Protein AF-A0AA38UIZ3-F1 (afdb_monomer_lite)

Structure (mmCIF, N/CA/C/O backbone):
data_AF-A0AA38UIZ3-F1
#
_entry.id   AF-A0AA38UIZ3-F1
#
loop_
_atom_site.group_PDB
_atom_site.id
_atom_site.type_symbol
_atom_site.label_atom_id
_atom_site.label_alt_id
_atom_site.label_comp_id
_atom_site.label_asym_id
_atom_site.label_entity_id
_atom_site.label_seq_id
_atom_site.pdbx_PDB_ins_code
_atom_site.Cartn_x
_atom_site.Cartn_y
_atom_site.Cartn_z
_atom_site.occupancy
_atom_site.B_iso_or_equiv
_atom_site.auth_seq_id
_atom_site.auth_comp_id
_atom_site.auth_asym_id
_atom_site.auth_atom_id
_atom_site.pdbx_PDB_model_num
ATOM 1 N N . MET A 1 1 ? 10.078 14.768 -3.193 1.00 59.16 1 MET A N 1
ATOM 2 C CA . MET A 1 1 ? 10.877 13.536 -3.126 1.00 59.16 1 MET A CA 1
ATOM 3 C C . MET A 1 1 ? 12.258 13.935 -3.544 1.00 59.16 1 MET A C 1
ATOM 5 O O . MET A 1 1 ? 12.439 14.369 -4.681 1.00 59.16 1 MET A O 1
ATOM 9 N N . ASP A 1 2 ? 13.172 13.903 -2.592 1.00 71.75 2 ASP A N 1
ATOM 10 C CA . ASP A 1 2 ? 14.521 14.376 -2.836 1.00 71.75 2 ASP A CA 1
ATOM 11 C C . ASP A 1 2 ? 15.292 13.312 -3.616 1.00 71.75 2 ASP A C 1
ATOM 13 O O . ASP A 1 2 ? 15.039 12.110 -3.503 1.00 71.75 2 ASP A O 1
ATOM 17 N N . LYS A 1 3 ? 16.227 13.754 -4.460 1.00 76.25 3 LYS A N 1
ATOM 18 C CA . LYS A 1 3 ? 17.007 12.869 -5.340 1.00 76.25 3 LYS A CA 1
ATOM 19 C C . LYS A 1 3 ? 17.705 11.745 -4.560 1.00 76.25 3 LYS A C 1
ATOM 21 O O . LYS A 1 3 ? 17.863 10.645 -5.080 1.00 76.25 3 LYS A O 1
ATOM 26 N N . GLU A 1 4 ? 18.098 12.019 -3.320 1.00 85.12 4 GLU A N 1
ATOM 27 C CA . GLU A 1 4 ? 18.792 11.082 -2.435 1.00 85.12 4 GLU A CA 1
ATOM 28 C C . GLU A 1 4 ? 17.882 9.946 -1.946 1.00 85.12 4 GLU A C 1
ATOM 30 O O . GLU A 1 4 ? 18.265 8.779 -2.026 1.00 85.12 4 GLU A O 1
ATOM 35 N N . GLU A 1 5 ? 16.653 10.256 -1.518 1.00 80.62 5 GLU A N 1
ATOM 36 C CA . GLU A 1 5 ? 15.662 9.251 -1.094 1.00 80.62 5 GLU A CA 1
ATOM 37 C C . GLU A 1 5 ? 15.356 8.273 -2.229 1.00 80.62 5 GLU A C 1
ATOM 39 O O . GLU A 1 5 ? 15.235 7.061 -2.031 1.00 80.62 5 GLU A O 1
ATOM 44 N N . PHE A 1 6 ? 15.290 8.806 -3.446 1.00 80.31 6 PHE A N 1
ATOM 45 C CA . PHE A 1 6 ? 15.031 8.009 -4.626 1.00 80.31 6 PHE A CA 1
ATOM 46 C C . PHE A 1 6 ? 16.196 7.075 -4.980 1.00 80.31 6 PHE A C 1
ATOM 48 O O . PHE A 1 6 ? 15.983 5.893 -5.236 1.00 80.31 6 PHE A O 1
ATOM 55 N N . GLN A 1 7 ? 17.436 7.561 -4.914 1.00 84.88 7 GLN A N 1
ATOM 56 C CA . GLN A 1 7 ? 18.617 6.722 -5.142 1.00 84.88 7 GLN A CA 1
ATOM 57 C C . GLN A 1 7 ? 18.727 5.585 -4.122 1.00 84.88 7 GLN A C 1
ATOM 59 O O . GLN A 1 7 ? 19.151 4.477 -4.460 1.00 84.88 7 GLN A O 1
ATOM 64 N N . ILE A 1 8 ? 18.329 5.838 -2.871 1.00 87.38 8 ILE A N 1
ATOM 65 C CA . ILE A 1 8 ? 18.236 4.791 -1.850 1.00 87.38 8 ILE A CA 1
ATOM 66 C C . ILE A 1 8 ? 17.197 3.752 -2.271 1.00 87.38 8 ILE A C 1
ATOM 68 O O . ILE A 1 8 ? 17.496 2.558 -2.248 1.00 87.38 8 ILE A O 1
ATOM 72 N N . PHE A 1 9 ? 16.010 4.190 -2.691 1.00 87.19 9 PHE A N 1
ATOM 73 C CA . PHE A 1 9 ? 14.955 3.296 -3.163 1.00 87.19 9 PHE A CA 1
ATOM 74 C C . PHE A 1 9 ? 15.410 2.424 -4.345 1.00 87.19 9 PHE A C 1
ATOM 76 O O . PHE A 1 9 ? 15.277 1.201 -4.278 1.00 87.19 9 PHE A O 1
ATOM 83 N N . GLU A 1 10 ? 16.008 3.014 -5.384 1.00 87.38 10 GLU A N 1
ATOM 84 C CA . GLU A 1 10 ? 16.522 2.270 -6.544 1.00 87.38 10 GLU A CA 1
ATOM 85 C C . GLU A 1 10 ? 17.540 1.212 -6.126 1.00 87.38 10 GLU A C 1
ATOM 87 O O . GLU A 1 10 ? 17.458 0.056 -6.542 1.00 87.38 10 GLU A O 1
ATOM 92 N N . LYS A 1 11 ? 18.465 1.588 -5.240 1.00 87.75 11 LYS A N 1
ATOM 93 C CA . LYS A 1 11 ? 19.512 0.697 -4.743 1.00 87.75 11 LYS A CA 1
ATOM 94 C C . LYS A 1 11 ? 18.961 -0.440 -3.883 1.00 87.75 11 LYS A C 1
ATOM 96 O O . LYS A 1 11 ? 19.480 -1.553 -3.935 1.00 87.75 11 LYS A O 1
ATOM 101 N N . VAL A 1 12 ? 17.934 -0.174 -3.076 1.00 89.06 12 VAL A N 1
ATOM 102 C CA . VAL A 1 12 ? 17.281 -1.191 -2.236 1.00 89.06 12 VAL A CA 1
ATOM 103 C C . VAL A 1 12 ? 16.495 -2.179 -3.093 1.00 89.06 12 VAL A C 1
ATOM 105 O O . VAL A 1 12 ? 16.564 -3.384 -2.848 1.00 89.06 12 VAL A O 1
ATOM 108 N N . MET A 1 13 ? 15.779 -1.686 -4.103 1.00 86.44 13 MET A N 1
ATOM 109 C CA . MET A 1 13 ? 14.969 -2.514 -4.997 1.00 86.44 13 MET A CA 1
ATOM 110 C C . MET A 1 13 ? 15.781 -3.202 -6.101 1.00 86.44 13 MET A C 1
ATOM 112 O O . MET A 1 13 ? 15.277 -4.139 -6.717 1.00 86.44 13 MET A O 1
ATOM 116 N N . ASP A 1 14 ? 17.032 -2.781 -6.305 1.00 89.38 14 ASP A N 1
ATOM 117 C CA . ASP A 1 14 ? 17.902 -3.201 -7.409 1.00 89.38 14 ASP A CA 1
ATOM 118 C C . ASP A 1 14 ? 17.298 -2.873 -8.787 1.00 89.38 14 ASP A C 1
ATOM 120 O O . ASP A 1 14 ? 17.292 -3.680 -9.719 1.00 89.38 14 ASP A O 1
ATOM 124 N N . LEU A 1 15 ? 16.738 -1.663 -8.896 1.00 88.44 15 LEU A N 1
ATOM 125 C CA . LEU A 1 15 ? 16.173 -1.154 -10.140 1.00 88.44 15 LEU A CA 1
ATOM 126 C C . LEU A 1 15 ? 17.269 -0.540 -11.011 1.00 88.44 15 LEU A C 1
ATOM 128 O O . LEU A 1 15 ? 18.091 0.256 -10.565 1.00 88.44 15 LEU A O 1
ATOM 132 N N . GLN A 1 16 ? 17.262 -0.931 -12.279 1.00 86.38 16 GLN A N 1
ATOM 133 C CA . GLN A 1 16 ? 18.131 -0.425 -13.333 1.00 86.38 16 GLN A CA 1
ATOM 134 C C . GLN A 1 16 ? 17.336 0.476 -14.274 1.00 86.38 16 GLN A C 1
ATOM 136 O O . GLN A 1 16 ? 16.251 0.095 -14.725 1.00 86.38 16 GLN A O 1
ATOM 141 N N . TYR A 1 17 ? 17.908 1.638 -14.582 1.00 83.50 17 TYR A N 1
ATOM 142 C CA . TYR A 1 17 ? 17.349 2.609 -15.517 1.00 83.50 17 TYR A CA 1
ATOM 143 C C . 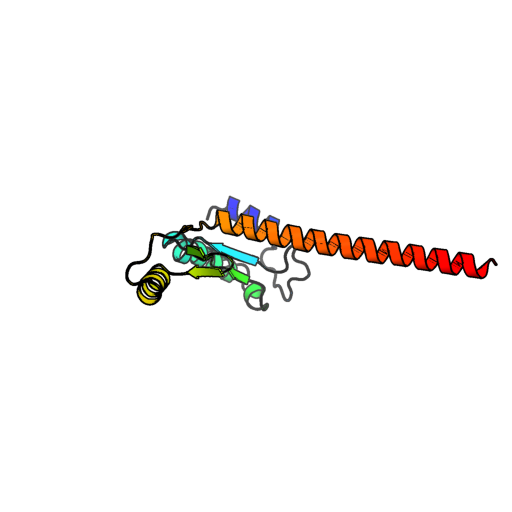TYR A 1 17 ? 17.244 2.028 -16.940 1.00 83.50 17 TYR A C 1
ATOM 145 O O . TYR A 1 17 ? 18.067 1.196 -17.326 1.00 83.50 17 TYR A O 1
ATOM 153 N N . ASP A 1 18 ? 16.223 2.446 -17.697 1.00 82.81 18 ASP A N 1
ATOM 154 C CA . ASP A 1 18 ? 15.913 2.000 -19.072 1.00 82.81 18 ASP A CA 1
ATOM 155 C C . ASP A 1 18 ? 15.758 0.479 -19.267 1.00 82.81 18 ASP A C 1
ATOM 157 O O . ASP A 1 18 ? 15.819 -0.040 -20.385 1.00 82.81 18 ASP A O 1
ATOM 161 N N . LYS A 1 19 ? 15.525 -0.267 -18.185 1.00 85.94 19 LYS A N 1
ATOM 162 C CA . LYS A 1 19 ? 15.294 -1.708 -18.250 1.00 85.94 19 LYS A CA 1
ATOM 163 C C . LYS A 1 19 ? 13.809 -2.031 -18.314 1.00 85.94 19 LYS A C 1
ATOM 165 O O . LYS A 1 19 ? 13.019 -1.601 -17.474 1.00 85.94 19 LYS A O 1
ATOM 170 N N . GLU A 1 20 ? 13.442 -2.884 -19.264 1.00 88.38 20 GLU A N 1
ATOM 171 C CA . GLU A 1 20 ? 12.122 -3.504 -19.282 1.00 88.38 20 GLU A CA 1
ATOM 172 C C . GLU A 1 20 ? 12.102 -4.773 -18.421 1.00 88.38 20 GLU A C 1
ATOM 174 O O . GLU A 1 20 ? 12.896 -5.696 -18.615 1.00 88.38 20 GLU A O 1
ATOM 179 N N . TYR A 1 21 ? 11.178 -4.821 -17.463 1.00 89.06 21 TYR A N 1
ATOM 180 C CA . TYR A 1 21 ? 10.949 -5.975 -16.602 1.00 89.06 21 TYR A CA 1
ATOM 181 C C . TYR A 1 21 ? 9.788 -6.804 -17.159 1.00 89.06 21 TYR A C 1
ATOM 183 O O . TYR A 1 21 ? 8.650 -6.341 -17.196 1.00 89.06 21 TYR A O 1
ATOM 191 N N . SER A 1 22 ? 10.067 -8.035 -17.590 1.00 89.19 22 SER A N 1
ATOM 192 C CA . SER A 1 22 ? 9.034 -9.031 -17.919 1.00 89.19 22 SER A CA 1
ATOM 193 C C . SER A 1 22 ? 8.572 -9.815 -16.691 1.00 89.19 22 SER A C 1
ATOM 195 O O . SER A 1 22 ? 7.449 -10.310 -16.653 1.00 89.19 22 SER A O 1
ATOM 197 N N . ASP A 1 23 ? 9.448 -9.938 -15.694 1.00 86.94 23 ASP A N 1
ATOM 198 C CA . ASP A 1 23 ? 9.197 -10.617 -14.432 1.00 86.94 23 ASP A CA 1
ATOM 199 C C . ASP A 1 23 ? 9.971 -9.944 -13.284 1.00 86.94 23 ASP A C 1
ATOM 201 O O . ASP A 1 23 ? 10.872 -9.129 -13.497 1.00 86.94 23 ASP A O 1
ATOM 205 N N . VAL A 1 24 ? 9.601 -10.299 -12.053 1.00 87.31 24 VAL A N 1
ATOM 206 C CA . VAL A 1 24 ? 10.204 -9.793 -10.808 1.00 87.31 24 VAL A CA 1
ATOM 207 C C . VAL A 1 24 ? 11.209 -10.773 -10.188 1.00 87.31 24 VAL A C 1
ATOM 209 O O . VAL A 1 24 ? 11.676 -10.550 -9.076 1.00 87.31 24 VAL A O 1
ATOM 212 N N . SER A 1 25 ? 11.557 -11.869 -10.875 1.00 86.00 25 SER A N 1
ATOM 213 C CA . SER A 1 25 ? 12.379 -12.955 -10.312 1.00 86.00 25 SER A CA 1
ATOM 214 C C . SER A 1 25 ? 13.821 -12.536 -10.019 1.00 86.00 25 SER A C 1
ATOM 216 O O . SER A 1 25 ? 14.466 -13.093 -9.133 1.00 86.00 25 SER A O 1
ATOM 218 N N . ARG A 1 26 ? 14.321 -11.546 -10.766 1.00 83.19 26 ARG A N 1
ATOM 219 C CA . ARG A 1 26 ? 15.682 -11.007 -10.636 1.00 83.19 26 ARG A CA 1
ATOM 220 C C . ARG A 1 26 ? 15.777 -9.824 -9.676 1.00 83.19 26 ARG A C 1
ATOM 222 O O . ARG A 1 26 ? 16.888 -9.415 -9.362 1.00 83.19 26 ARG A O 1
ATOM 229 N N . LEU A 1 27 ? 14.645 -9.263 -9.252 1.00 86.12 27 LEU A N 1
ATOM 230 C CA . LEU A 1 27 ? 14.623 -8.175 -8.281 1.00 86.12 27 LEU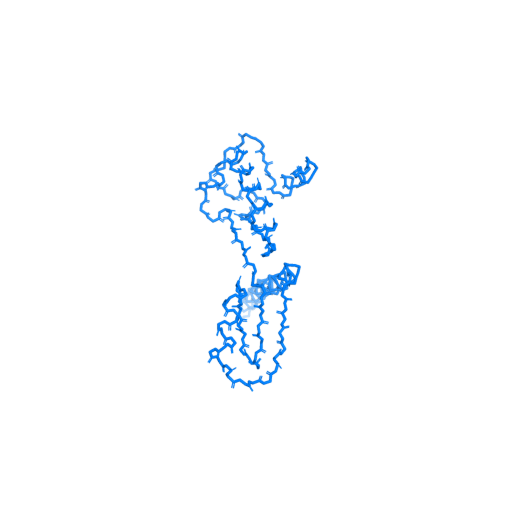 A CA 1
ATOM 231 C C . LEU A 1 27 ? 14.842 -8.732 -6.877 1.00 86.12 27 LEU A C 1
ATOM 233 O O . LEU A 1 27 ? 14.442 -9.853 -6.562 1.00 86.12 27 LEU A O 1
ATOM 237 N N . ARG A 1 28 ? 15.423 -7.913 -5.998 1.00 87.19 28 ARG A N 1
ATOM 238 C CA . ARG A 1 28 ? 15.603 -8.284 -4.587 1.00 87.19 28 ARG A CA 1
ATOM 239 C C . ARG A 1 28 ? 14.269 -8.562 -3.889 1.00 87.19 28 ARG A C 1
ATOM 241 O O . ARG A 1 28 ? 14.195 -9.422 -3.014 1.00 87.19 28 ARG A O 1
ATOM 248 N N . TYR A 1 29 ? 13.228 -7.834 -4.283 1.00 87.44 29 TYR A N 1
ATOM 249 C CA . TYR A 1 29 ? 11.873 -7.979 -3.773 1.00 87.44 29 TYR A CA 1
ATOM 250 C C . TYR A 1 29 ? 10.916 -8.220 -4.937 1.00 87.44 29 TYR A C 1
ATOM 252 O O . TYR A 1 29 ? 10.885 -7.449 -5.891 1.00 87.44 29 TYR A O 1
ATOM 260 N N . GLY A 1 30 ? 10.106 -9.277 -4.836 1.00 85.38 30 GLY A N 1
ATOM 261 C CA . GLY A 1 30 ? 9.129 -9.625 -5.871 1.00 85.38 30 GLY A CA 1
ATOM 262 C C . GLY A 1 30 ? 7.887 -8.729 -5.888 1.00 85.38 30 GLY A C 1
ATOM 263 O O . GLY A 1 30 ? 7.111 -8.772 -6.836 1.00 85.38 30 GLY A O 1
ATOM 264 N N . ARG A 1 31 ? 7.665 -7.947 -4.827 1.00 87.25 31 ARG A N 1
ATOM 265 C CA . ARG A 1 31 ? 6.523 -7.039 -4.691 1.00 87.25 31 ARG A CA 1
ATOM 266 C C . ARG A 1 31 ? 6.961 -5.771 -3.980 1.00 87.25 31 ARG A C 1
ATOM 268 O O . ARG A 1 31 ? 7.674 -5.842 -2.980 1.00 87.25 31 ARG A O 1
ATOM 275 N N . LEU A 1 32 ? 6.487 -4.635 -4.467 1.00 87.69 32 LEU A N 1
ATOM 276 C CA . LEU A 1 32 ? 6.636 -3.337 -3.834 1.00 87.69 32 LEU A CA 1
ATOM 277 C C . LEU A 1 32 ? 5.320 -2.976 -3.146 1.00 87.69 32 LEU A C 1
ATOM 279 O O . LEU A 1 32 ? 4.317 -2.702 -3.804 1.00 87.69 32 LEU A O 1
ATOM 283 N N . MET A 1 33 ? 5.325 -3.007 -1.814 1.00 87.75 33 MET A N 1
ATOM 284 C CA . MET A 1 33 ? 4.169 -2.625 -1.013 1.00 87.75 33 MET A CA 1
ATOM 285 C C . MET A 1 33 ? 4.274 -1.154 -0.613 1.00 87.75 33 MET A C 1
ATOM 287 O O . MET A 1 33 ? 5.212 -0.765 0.078 1.00 87.75 33 MET A O 1
ATOM 291 N N . ILE A 1 34 ? 3.302 -0.348 -1.034 1.00 85.62 34 ILE A N 1
ATOM 292 C CA . ILE A 1 34 ? 3.172 1.051 -0.634 1.00 85.62 34 ILE A CA 1
ATOM 293 C C . ILE A 1 34 ? 2.198 1.109 0.540 1.00 85.62 34 ILE A C 1
ATOM 295 O O . ILE A 1 34 ? 1.006 0.845 0.368 1.00 85.62 34 ILE A O 1
ATOM 299 N N . ILE A 1 35 ? 2.716 1.460 1.715 1.00 82.69 35 ILE A N 1
ATOM 300 C CA . ILE A 1 35 ? 1.943 1.700 2.935 1.00 82.69 35 ILE A CA 1
ATOM 301 C C . ILE A 1 35 ? 2.015 3.195 3.224 1.00 82.69 35 ILE A C 1
ATOM 303 O O . ILE A 1 35 ? 3.110 3.742 3.332 1.00 82.69 35 ILE A O 1
ATOM 307 N N . THR A 1 36 ? 0.867 3.852 3.336 1.00 79.25 36 THR A N 1
ATOM 308 C CA . THR A 1 36 ? 0.787 5.281 3.668 1.00 79.25 36 THR A CA 1
ATOM 309 C C . THR A 1 36 ? -0.205 5.513 4.792 1.00 79.25 36 THR A C 1
ATOM 311 O O . THR A 1 36 ? -1.158 4.741 4.944 1.00 79.25 36 THR A O 1
ATOM 314 N N . ASP A 1 37 ? 0.011 6.583 5.559 1.00 73.75 37 ASP A N 1
ATOM 315 C CA . ASP A 1 37 ? -0.942 7.005 6.583 1.00 73.75 37 ASP A CA 1
ATOM 316 C C . ASP A 1 37 ? -2.260 7.393 5.917 1.00 73.75 37 ASP A C 1
ATOM 318 O O . ASP A 1 37 ? -2.298 7.765 4.739 1.00 73.75 37 ASP A O 1
ATOM 322 N N . GLN A 1 38 ? -3.343 7.237 6.674 1.00 64.88 38 GLN A N 1
ATOM 323 C CA . GLN A 1 38 ? -4.697 7.585 6.243 1.00 64.88 38 GLN A CA 1
ATOM 324 C C . GLN A 1 38 ? -4.979 9.089 6.314 1.00 64.88 38 GLN A C 1
ATOM 326 O O . GLN A 1 38 ? -6.088 9.513 6.010 1.00 64.88 38 GLN A O 1
ATOM 331 N N . ASP A 1 39 ? -3.987 9.891 6.695 1.00 66.94 39 ASP A N 1
ATOM 332 C CA . ASP A 1 39 ? -4.094 11.342 6.684 1.00 66.94 39 ASP A CA 1
ATOM 333 C C . ASP A 1 39 ? -4.254 11.856 5.243 1.00 66.94 39 ASP A C 1
ATOM 335 O O . ASP A 1 39 ? -3.720 11.272 4.289 1.00 66.94 39 ASP A O 1
ATOM 339 N N . ASP A 1 40 ? -4.947 12.988 5.090 1.00 60.94 40 ASP A N 1
ATOM 340 C CA . ASP A 1 40 ? -5.236 13.616 3.791 1.00 60.94 40 ASP A CA 1
ATOM 341 C C . ASP A 1 40 ? -3.961 13.838 2.946 1.00 60.94 40 ASP A C 1
ATOM 343 O O . ASP A 1 40 ? -3.967 13.691 1.719 1.00 60.94 40 ASP A O 1
ATOM 347 N N . ASP A 1 41 ? -2.830 14.110 3.604 1.00 60.72 41 ASP A N 1
ATOM 348 C CA . ASP A 1 41 ? -1.519 14.282 2.971 1.00 60.72 41 ASP A CA 1
ATOM 349 C C . ASP A 1 41 ? -0.879 12.955 2.510 1.00 60.72 41 ASP A C 1
ATOM 351 O O . ASP A 1 41 ? -0.209 12.904 1.470 1.00 60.72 41 ASP A O 1
ATOM 355 N N . GLY A 1 42 ? -1.082 11.866 3.257 1.00 59.03 42 GLY A N 1
ATOM 356 C CA . GLY A 1 42 ? -0.479 10.556 2.993 1.00 59.03 42 GLY A CA 1
ATOM 357 C C . GLY A 1 42 ? -1.151 9.819 1.835 1.00 59.03 42 GLY A C 1
ATOM 358 O O . GLY A 1 42 ? -0.467 9.292 0.948 1.00 59.03 42 GLY A O 1
ATOM 359 N N . LEU A 1 43 ? -2.488 9.834 1.808 1.00 65.25 43 LEU A N 1
ATOM 360 C CA . LEU A 1 43 ? -3.294 9.144 0.798 1.00 65.25 43 LEU A CA 1
ATOM 361 C C . LEU A 1 43 ? -3.224 9.799 -0.586 1.00 65.25 43 LEU A C 1
ATOM 363 O O . LEU A 1 43 ? -3.141 9.085 -1.590 1.00 65.25 43 LEU A O 1
ATOM 367 N N . ALA A 1 44 ? -3.247 11.134 -0.658 1.00 61.88 44 ALA A N 1
ATOM 368 C CA . ALA A 1 44 ? -3.347 11.849 -1.931 1.00 61.88 44 ALA A CA 1
ATOM 369 C C . ALA A 1 44 ? -1.991 12.326 -2.470 1.00 61.88 44 ALA A C 1
ATOM 371 O O . ALA A 1 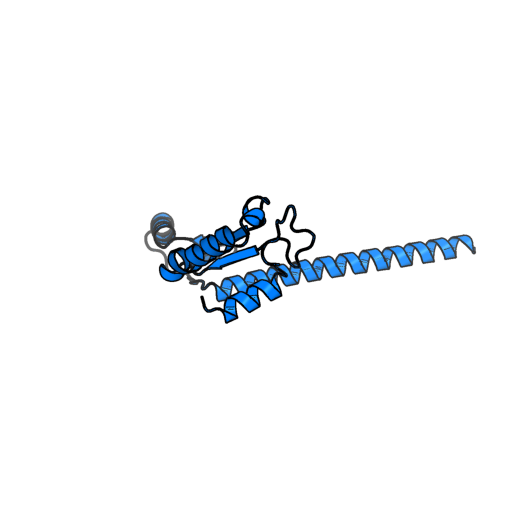44 ? -1.712 12.189 -3.665 1.00 61.88 44 ALA A O 1
ATOM 372 N N . ARG A 1 45 ? -1.127 12.885 -1.616 1.00 67.94 45 ARG A N 1
ATOM 373 C CA . ARG A 1 45 ? 0.037 13.646 -2.088 1.00 67.94 45 ARG A CA 1
ATOM 374 C C . ARG A 1 45 ? 1.249 12.759 -2.339 1.00 67.94 45 ARG A C 1
ATOM 376 O O . ARG A 1 45 ? 1.780 12.751 -3.448 1.00 67.94 45 ARG A O 1
ATOM 383 N N . LEU A 1 46 ? 1.686 11.992 -1.343 1.00 76.12 46 LEU A N 1
ATOM 384 C CA . LEU A 1 46 ? 2.918 11.210 -1.475 1.00 76.12 46 LEU A CA 1
ATOM 385 C C . LEU A 1 46 ? 2.713 9.960 -2.338 1.00 76.12 46 LEU A C 1
ATOM 387 O O . LEU A 1 46 ? 3.500 9.698 -3.249 1.00 76.12 46 LEU A O 1
ATOM 391 N N . LYS A 1 47 ? 1.616 9.230 -2.103 1.00 80.19 47 LYS A N 1
ATOM 392 C CA . LYS A 1 47 ? 1.275 8.017 -2.855 1.00 80.19 47 LYS A CA 1
ATOM 393 C C . LYS A 1 47 ? 1.111 8.295 -4.349 1.00 80.19 47 LYS A C 1
ATOM 395 O O . LYS A 1 47 ? 1.678 7.577 -5.168 1.00 80.19 47 LYS A O 1
ATOM 400 N N . GLY A 1 48 ? 0.375 9.350 -4.702 1.00 82.06 48 GLY A N 1
ATOM 401 C CA . GLY A 1 48 ? 0.145 9.735 -6.095 1.00 82.06 48 GLY A CA 1
ATOM 402 C C . GLY A 1 48 ? 1.438 10.111 -6.818 1.00 82.06 48 GLY A C 1
ATOM 403 O O . GLY A 1 48 ? 1.705 9.601 -7.905 1.00 82.06 48 GLY A O 1
ATOM 404 N N . VAL A 1 49 ? 2.280 10.940 -6.188 1.00 84.06 49 VAL A N 1
ATOM 405 C CA . VAL A 1 49 ? 3.583 11.336 -6.749 1.00 84.06 49 VAL A CA 1
ATOM 406 C C . VAL A 1 49 ? 4.485 10.122 -6.959 1.00 84.06 49 VAL A C 1
ATOM 408 O O . VAL A 1 49 ? 5.090 9.991 -8.022 1.00 84.06 49 VAL A O 1
ATOM 411 N N . PHE A 1 50 ? 4.543 9.212 -5.987 1.00 85.69 50 PHE A N 1
ATOM 412 C CA . PHE A 1 50 ? 5.372 8.014 -6.077 1.00 85.69 50 PHE A CA 1
ATOM 413 C C . PHE A 1 50 ? 4.890 7.052 -7.173 1.00 85.69 50 PHE A C 1
ATOM 415 O O . PHE A 1 50 ? 5.685 6.607 -7.996 1.00 85.69 50 PHE A O 1
ATOM 422 N N . ILE A 1 51 ? 3.583 6.781 -7.249 1.00 87.44 51 ILE A N 1
ATOM 423 C CA . ILE A 1 51 ? 3.006 5.920 -8.295 1.00 87.44 51 ILE A CA 1
ATOM 424 C C . ILE A 1 51 ? 3.241 6.519 -9.683 1.00 87.44 51 ILE A C 1
ATOM 426 O O . ILE A 1 51 ? 3.675 5.805 -10.585 1.00 87.44 51 ILE A O 1
ATOM 430 N N . ASN A 1 52 ? 2.999 7.822 -9.852 1.00 87.94 52 ASN A N 1
ATOM 431 C CA . ASN A 1 52 ? 3.240 8.514 -11.117 1.00 87.94 52 ASN A CA 1
ATOM 432 C C . ASN A 1 52 ? 4.707 8.401 -11.545 1.00 87.94 52 ASN A C 1
ATOM 434 O O . ASN A 1 52 ? 5.017 8.157 -12.708 1.00 87.94 52 ASN A O 1
ATOM 438 N N . PHE A 1 53 ? 5.614 8.534 -10.585 1.00 87.00 53 PHE A N 1
ATOM 439 C CA . PHE A 1 53 ? 7.039 8.430 -10.824 1.00 87.00 53 PHE A CA 1
ATOM 440 C C . PHE A 1 53 ? 7.461 7.015 -11.261 1.00 87.00 53 PHE A C 1
ATOM 442 O O . PHE A 1 53 ? 8.136 6.870 -12.281 1.00 87.00 53 PHE A O 1
ATOM 449 N N . ILE A 1 54 ? 7.027 5.964 -10.548 1.00 88.69 54 ILE A N 1
ATOM 450 C CA . ILE A 1 54 ? 7.292 4.573 -10.960 1.00 88.69 54 ILE A CA 1
ATOM 451 C C . ILE A 1 54 ? 6.661 4.308 -12.331 1.00 88.69 54 ILE A C 1
ATOM 453 O O . ILE A 1 54 ? 7.250 3.608 -13.146 1.00 88.69 54 ILE A O 1
ATOM 457 N N . GLY A 1 55 ? 5.494 4.894 -12.616 1.00 88.75 55 GLY A N 1
ATOM 458 C CA . GLY A 1 55 ? 4.825 4.757 -13.911 1.00 88.75 55 GLY A CA 1
ATOM 459 C C . GLY A 1 55 ? 5.619 5.383 -15.052 1.00 88.75 55 GLY A C 1
ATOM 460 O O . GLY A 1 55 ? 5.612 4.856 -16.161 1.00 88.75 55 GLY A O 1
ATOM 461 N N . HIS A 1 56 ? 6.335 6.472 -14.774 1.00 89.00 56 HIS A N 1
ATOM 462 C CA . HIS A 1 56 ? 7.169 7.148 -15.757 1.00 89.00 56 HIS A CA 1
ATOM 463 C C . HIS A 1 56 ? 8.500 6.426 -15.999 1.00 89.00 56 HIS A C 1
ATOM 465 O O . HIS A 1 56 ? 8.860 6.196 -17.149 1.00 89.00 56 HIS A O 1
ATOM 471 N N . LEU A 1 57 ? 9.222 6.054 -14.936 1.00 88.12 57 LEU A N 1
ATOM 472 C CA . LEU A 1 57 ? 10.553 5.448 -15.070 1.00 88.12 57 LEU A CA 1
ATOM 473 C C . LEU A 1 57 ? 10.529 3.937 -15.301 1.00 88.12 57 LEU A C 1
ATOM 475 O O . LEU A 1 57 ? 11.393 3.399 -15.987 1.00 88.12 57 LEU A O 1
ATOM 479 N N . TYR A 1 58 ? 9.546 3.244 -14.731 1.00 90.06 58 TYR A N 1
ATOM 480 C CA . TYR A 1 58 ? 9.469 1.786 -14.727 1.00 90.06 58 TYR A CA 1
ATOM 481 C C . TYR A 1 58 ? 8.075 1.283 -15.152 1.00 90.06 58 TYR A C 1
ATOM 483 O O . TYR A 1 58 ? 7.463 0.474 -14.447 1.00 90.06 58 TYR A O 1
ATOM 491 N N . PRO A 1 59 ? 7.552 1.700 -16.325 1.00 90.69 59 PRO A N 1
ATOM 492 C CA . PRO A 1 59 ? 6.199 1.350 -16.771 1.00 90.69 59 PRO A CA 1
ATOM 493 C C . PRO A 1 59 ? 5.984 -0.162 -16.933 1.00 90.69 59 PRO A C 1
ATOM 495 O O . PRO A 1 59 ? 4.863 -0.655 -16.820 1.00 90.69 59 PRO A O 1
ATOM 498 N N . SER A 1 60 ? 7.055 -0.916 -17.195 1.00 91.56 60 SER A N 1
ATOM 499 C CA . SER A 1 60 ? 7.013 -2.375 -17.330 1.00 91.56 60 SER A CA 1
ATOM 500 C C . SER A 1 60 ? 6.627 -3.082 -16.026 1.00 91.56 60 SER A C 1
ATOM 502 O O . SER A 1 60 ? 5.934 -4.095 -16.084 1.00 91.56 60 SER A O 1
ATOM 504 N N . LEU A 1 61 ? 6.944 -2.511 -14.855 1.00 89.25 61 LEU A N 1
ATOM 505 C CA . LEU A 1 61 ? 6.553 -3.087 -13.565 1.00 89.25 61 LEU A CA 1
ATOM 506 C C . LEU A 1 61 ? 5.031 -3.136 -13.398 1.00 89.25 61 LEU A C 1
ATOM 508 O O . LEU A 1 61 ? 4.519 -4.144 -12.924 1.00 89.25 61 LEU A O 1
ATOM 512 N N . PHE A 1 62 ? 4.292 -2.122 -13.859 1.00 88.38 62 PHE A N 1
ATOM 513 C CA . PHE A 1 62 ? 2.822 -2.103 -13.784 1.00 88.38 62 PHE A CA 1
ATOM 514 C C . PHE A 1 62 ? 2.146 -3.174 -14.643 1.00 88.38 62 PHE A C 1
ATOM 516 O O . PHE A 1 62 ? 0.994 -3.521 -14.395 1.00 88.38 62 PHE A O 1
ATOM 523 N N . LYS A 1 63 ? 2.842 -3.695 -15.661 1.00 89.50 63 LYS A N 1
ATOM 524 C CA . LYS A 1 63 ? 2.327 -4.782 -16.504 1.00 89.50 63 LYS A CA 1
ATOM 525 C C . LYS A 1 63 ? 2.418 -6.137 -15.803 1.00 89.50 63 LYS A C 1
ATOM 527 O O . LYS A 1 63 ? 1.718 -7.068 -16.193 1.00 89.50 63 LYS A O 1
ATOM 532 N N . ILE A 1 64 ? 3.283 -6.254 -14.795 1.00 90.31 64 ILE A N 1
ATOM 533 C CA . ILE A 1 64 ? 3.442 -7.476 -14.017 1.00 90.31 64 ILE A CA 1
ATOM 534 C C . ILE A 1 64 ? 2.348 -7.500 -12.939 1.00 90.31 64 ILE A C 1
ATOM 536 O O . ILE A 1 64 ? 2.273 -6.570 -12.133 1.00 90.31 64 ILE A O 1
ATOM 540 N N . PRO A 1 65 ? 1.503 -8.543 -12.888 1.00 86.88 65 PRO A N 1
ATOM 541 C CA . PRO A 1 65 ? 0.458 -8.643 -11.877 1.00 86.88 65 PRO A CA 1
ATOM 542 C C . PRO A 1 65 ? 1.064 -8.722 -10.471 1.00 86.88 65 PRO A C 1
ATOM 544 O O . PRO A 1 65 ? 2.096 -9.358 -10.260 1.00 86.88 65 PRO A O 1
ATOM 547 N N . ASP A 1 66 ? 0.410 -8.073 -9.509 1.00 85.44 66 ASP A N 1
ATOM 548 C CA . ASP A 1 66 ? 0.795 -8.021 -8.091 1.00 85.44 66 ASP A CA 1
ATOM 549 C C . ASP A 1 66 ? 2.196 -7.454 -7.791 1.00 85.44 66 ASP A C 1
ATOM 551 O O . ASP A 1 66 ? 2.680 -7.572 -6.661 1.00 85.44 66 ASP A O 1
ATOM 555 N N . SER A 1 67 ? 2.862 -6.831 -8.768 1.00 86.69 67 SER A N 1
ATOM 556 C CA . SER A 1 67 ? 4.193 -6.240 -8.581 1.00 86.69 67 SER A CA 1
ATOM 557 C C . SER A 1 67 ? 4.156 -5.008 -7.674 1.00 86.69 67 SER A C 1
ATOM 559 O O . SER A 1 67 ? 5.075 -4.800 -6.882 1.00 86.69 67 SER A O 1
ATOM 561 N N . LEU A 1 68 ? 3.081 -4.220 -7.758 1.00 87.69 68 LEU A N 1
ATOM 562 C CA . LEU A 1 68 ? 2.832 -3.034 -6.953 1.00 87.69 68 LEU A CA 1
ATOM 563 C C . LEU A 1 68 ? 1.551 -3.235 -6.149 1.00 87.69 68 LEU A C 1
ATOM 565 O O . LEU A 1 68 ? 0.468 -3.389 -6.710 1.00 87.69 68 LEU A O 1
ATOM 569 N N . VAL A 1 69 ? 1.672 -3.222 -4.825 1.00 86.38 69 VAL A N 1
ATOM 570 C CA . VAL A 1 69 ? 0.553 -3.458 -3.911 1.00 86.38 69 VAL A CA 1
ATOM 571 C C . VAL A 1 69 ? 0.376 -2.235 -3.027 1.00 86.38 69 VAL A C 1
ATOM 573 O O . VAL A 1 69 ? 1.293 -1.830 -2.321 1.00 86.38 69 VAL A O 1
ATOM 576 N N . GLY A 1 70 ? -0.810 -1.638 -3.048 1.00 83.75 70 GLY A N 1
ATOM 577 C CA . GLY A 1 70 ? -1.181 -0.614 -2.078 1.00 83.75 70 GLY A CA 1
ATOM 578 C C . GLY A 1 70 ? -1.775 -1.268 -0.840 1.00 83.75 70 GLY A C 1
ATOM 579 O O . GLY A 1 70 ? -2.714 -2.050 -0.962 1.00 83.75 70 GLY A O 1
ATOM 580 N N . PHE A 1 71 ? -1.264 -0.930 0.337 1.00 82.94 71 PHE A N 1
ATOM 581 C CA . PHE A 1 71 ? -1.878 -1.317 1.598 1.00 82.94 71 PHE A CA 1
ATOM 582 C C . PHE A 1 71 ? -2.262 -0.068 2.385 1.00 82.94 71 PHE A C 1
ATOM 584 O O . PHE A 1 71 ? -1.499 0.890 2.499 1.00 82.94 71 PHE A O 1
ATOM 591 N N . MET A 1 72 ? -3.484 -0.089 2.894 1.00 81.44 72 MET A N 1
ATOM 592 C CA . MET A 1 72 ? -4.109 1.011 3.602 1.00 81.44 72 MET A CA 1
ATOM 593 C C . MET A 1 72 ? -4.470 0.495 4.996 1.00 81.44 72 MET A C 1
ATOM 595 O O . MET A 1 72 ? -5.285 -0.425 5.096 1.00 81.44 72 MET A O 1
ATOM 599 N N . PRO A 1 73 ? -3.811 0.993 6.056 1.00 82.12 73 PRO A N 1
ATOM 600 C CA . PRO A 1 73 ? -4.089 0.545 7.411 1.00 82.12 73 PRO A CA 1
ATOM 601 C C . PRO A 1 73 ? -5.466 1.031 7.884 1.00 82.12 73 PRO A C 1
ATOM 603 O O . PRO A 1 73 ? -5.940 2.066 7.410 1.00 82.12 73 PRO A O 1
ATOM 606 N N . PRO A 1 74 ? -6.099 0.328 8.838 1.00 82.81 74 PRO A N 1
ATOM 607 C CA . PRO A 1 74 ? -7.269 0.864 9.521 1.00 82.81 74 PRO A CA 1
ATOM 608 C C . PRO A 1 74 ? -6.881 2.091 10.356 1.00 82.81 74 PRO A C 1
ATOM 610 O O . PRO A 1 74 ? -5.798 2.131 10.938 1.00 82.81 74 PRO A O 1
ATOM 613 N N . ILE A 1 75 ? -7.778 3.074 10.431 1.00 82.88 75 ILE A N 1
ATOM 614 C CA . ILE A 1 75 ? -7.609 4.301 11.228 1.00 82.88 75 ILE A CA 1
ATOM 615 C C . ILE A 1 75 ? -7.879 4.002 12.703 1.00 82.88 75 ILE A C 1
ATOM 617 O O . ILE A 1 75 ? -7.158 4.440 13.601 1.00 82.88 75 ILE A O 1
ATOM 621 N N . ILE A 1 76 ? -8.938 3.235 12.954 1.00 84.50 76 ILE A N 1
ATOM 622 C CA . ILE A 1 76 ? -9.403 2.892 14.293 1.00 84.50 76 ILE A CA 1
ATOM 623 C C . ILE A 1 76 ? -9.558 1.384 14.348 1.00 84.50 76 ILE A C 1
ATOM 625 O O . ILE A 1 76 ? -10.116 0.778 13.435 1.00 84.50 76 ILE A O 1
ATOM 629 N N . ARG A 1 77 ? -9.104 0.774 15.440 1.00 84.69 77 ARG A N 1
ATOM 630 C CA . ARG A 1 77 ? -9.463 -0.606 15.748 1.00 84.69 77 ARG A CA 1
ATOM 631 C C . ARG A 1 77 ? -9.988 -0.706 17.168 1.00 84.69 77 ARG A C 1
ATOM 633 O O . ARG A 1 77 ? -9.335 -0.299 18.130 1.00 84.69 77 ARG A O 1
ATOM 640 N N . VAL A 1 78 ? -11.180 -1.273 17.283 1.00 83.25 78 VAL A N 1
ATOM 641 C CA . VAL A 1 78 ? -11.871 -1.502 18.550 1.00 83.25 78 VAL A CA 1
ATOM 642 C C . VAL A 1 78 ? -11.754 -2.977 18.887 1.00 83.25 78 VAL A C 1
ATOM 644 O O . VAL A 1 78 ? -12.127 -3.838 18.093 1.00 83.25 78 VAL A O 1
ATOM 647 N N . THR A 1 79 ? -11.242 -3.281 20.078 1.00 79.19 79 THR A N 1
ATOM 648 C CA . THR A 1 79 ? -11.160 -4.660 20.573 1.00 79.19 79 THR A CA 1
ATOM 649 C C . THR A 1 79 ? -12.163 -4.837 21.703 1.00 79.19 79 THR A C 1
ATOM 651 O O . THR A 1 79 ? -12.149 -4.091 22.676 1.00 79.19 79 THR A O 1
ATOM 654 N N . THR A 1 80 ? -13.073 -5.798 21.567 1.00 75.81 80 THR A N 1
ATOM 655 C CA . THR A 1 80 ? -14.086 -6.130 22.576 1.00 75.81 80 THR A CA 1
ATOM 656 C C . THR A 1 80 ? -13.968 -7.610 22.919 1.00 75.81 80 THR A C 1
ATOM 658 O O . THR A 1 80 ? -14.442 -8.468 22.177 1.00 75.81 80 THR A O 1
ATOM 661 N N . GLY A 1 81 ? -13.314 -7.916 24.043 1.00 77.00 81 GLY A N 1
ATOM 662 C CA . GLY A 1 81 ? -12.984 -9.297 24.401 1.00 77.00 81 GLY A CA 1
ATOM 663 C C . GLY A 1 81 ? -12.083 -9.934 23.339 1.00 77.00 81 GLY A C 1
ATOM 664 O O . GLY A 1 81 ? -10.990 -9.437 23.085 1.00 77.00 81 GLY A O 1
ATOM 665 N N . GLU A 1 82 ? -12.559 -11.005 22.704 1.00 75.81 82 GLU A N 1
ATOM 666 C CA . GLU A 1 82 ? -11.855 -11.704 21.615 1.00 75.81 82 GLU A CA 1
ATOM 667 C C . GLU A 1 82 ? -12.138 -11.117 20.222 1.00 75.81 82 GLU A C 1
ATOM 669 O O . GLU A 1 82 ? -11.481 -11.483 19.248 1.00 75.81 82 GLU A O 1
ATOM 674 N N . GLN A 1 83 ? -13.112 -10.210 20.101 1.00 77.69 83 GLN A N 1
ATOM 675 C CA . GLN A 1 83 ? -13.499 -9.632 18.817 1.00 77.69 83 GLN A CA 1
ATOM 676 C C . GLN A 1 83 ? -12.710 -8.359 18.529 1.00 77.69 83 GLN A C 1
ATOM 678 O O . GLN A 1 83 ? -12.534 -7.503 19.397 1.00 77.69 83 GLN A O 1
ATOM 683 N N . CYS A 1 84 ? -12.261 -8.223 17.286 1.00 81.81 84 CYS A N 1
ATOM 684 C CA . CYS A 1 84 ? -11.503 -7.080 16.804 1.00 81.81 84 CYS A CA 1
ATOM 685 C C . CYS A 1 84 ? -12.204 -6.509 15.569 1.00 81.81 84 CYS A C 1
ATOM 687 O O . CYS A 1 84 ? -12.466 -7.248 14.619 1.00 81.81 84 CYS A O 1
ATOM 689 N N . HIS A 1 85 ? -12.531 -5.218 15.601 1.00 84.38 85 HIS A N 1
ATOM 690 C CA . HIS A 1 85 ? -13.187 -4.511 14.506 1.00 84.38 85 HIS A CA 1
ATOM 691 C C . HIS A 1 85 ? -12.295 -3.384 14.006 1.00 84.38 85 HIS A C 1
ATOM 693 O O . HIS A 1 85 ? -11.886 -2.527 14.790 1.00 84.38 85 HIS A O 1
ATOM 699 N N . ASP A 1 86 ? -12.036 -3.399 12.703 1.00 86.81 86 ASP A N 1
ATOM 700 C CA . ASP A 1 86 ? -11.197 -2.435 12.002 1.00 86.81 86 ASP A CA 1
ATOM 701 C C . ASP A 1 86 ? -12.071 -1.454 11.233 1.00 86.81 86 ASP A C 1
ATOM 703 O O . ASP A 1 86 ? -12.966 -1.867 10.497 1.00 86.81 86 ASP A O 1
ATOM 707 N N . PHE A 1 87 ? -11.778 -0.167 11.376 1.00 86.69 87 PHE A N 1
ATOM 708 C CA . PHE A 1 87 ? -12.475 0.914 10.693 1.00 86.69 87 PHE A CA 1
ATOM 709 C C . PHE A 1 87 ? -11.484 1.691 9.839 1.00 86.69 87 PHE A C 1
ATOM 711 O O . PHE A 1 87 ? -10.440 2.142 10.324 1.00 86.69 87 PHE A O 1
ATOM 718 N N . PHE A 1 88 ? -11.820 1.857 8.564 1.00 85.19 88 PHE A N 1
ATOM 719 C CA . PHE A 1 88 ? -10.980 2.549 7.587 1.00 85.19 88 PHE A CA 1
ATOM 720 C C . PHE A 1 88 ? -11.433 3.991 7.372 1.00 85.19 88 PHE A C 1
ATOM 722 O O . PHE A 1 88 ? -10.701 4.781 6.788 1.00 85.19 88 PHE A O 1
ATOM 729 N N . THR A 1 89 ? -12.614 4.352 7.877 1.00 84.44 89 THR A N 1
ATOM 730 C CA . THR A 1 89 ? -13.097 5.732 7.916 1.00 84.44 89 THR A CA 1
ATOM 731 C C . THR A 1 89 ? -13.711 6.062 9.275 1.00 84.44 89 THR A C 1
ATOM 733 O O . THR A 1 89 ? -14.244 5.195 9.971 1.00 84.44 89 THR A O 1
ATOM 736 N N . ILE A 1 90 ? -13.680 7.345 9.644 1.00 84.31 90 ILE A N 1
ATOM 737 C CA . ILE A 1 90 ? -14.352 7.839 10.858 1.00 84.31 90 ILE A CA 1
ATOM 738 C C . ILE A 1 90 ? -15.866 7.604 10.758 1.00 84.31 90 ILE A C 1
ATOM 740 O O . ILE A 1 90 ? -16.505 7.232 11.737 1.00 84.31 90 ILE A O 1
ATOM 744 N N . PHE A 1 91 ? -16.437 7.747 9.561 1.00 86.19 91 PHE A N 1
ATOM 745 C CA . PHE A 1 91 ? -17.865 7.550 9.329 1.00 86.19 91 PHE A CA 1
ATOM 746 C C . PHE A 1 91 ? -18.327 6.115 9.621 1.00 86.19 91 PHE A C 1
ATOM 748 O O . PHE A 1 91 ? -19.339 5.931 10.297 1.00 86.19 91 PHE A O 1
ATOM 755 N N . GLU A 1 92 ? -17.574 5.107 9.165 1.00 87.06 92 GLU A N 1
ATOM 756 C CA . GLU A 1 92 ? -17.841 3.696 9.482 1.00 87.06 92 GLU A CA 1
ATOM 757 C C . GLU A 1 92 ? -17.818 3.449 10.993 1.00 87.06 92 GLU A C 1
ATOM 759 O O . GLU A 1 92 ? -18.705 2.786 11.531 1.00 87.06 92 GLU A O 1
ATOM 764 N N . TYR A 1 93 ? -16.830 4.022 11.687 1.00 86.31 93 TYR A N 1
ATOM 765 C CA . TYR A 1 93 ? -16.718 3.921 13.139 1.00 86.31 93 TYR A CA 1
ATOM 766 C C . TYR A 1 93 ? -17.913 4.564 13.857 1.00 86.31 93 TYR A C 1
ATOM 768 O O . TYR A 1 93 ? -18.494 3.972 14.771 1.00 86.31 93 TYR A O 1
ATOM 776 N N . GLU A 1 94 ? -18.327 5.758 13.436 1.00 85.00 94 GLU A N 1
ATOM 777 C CA . GLU A 1 94 ? -19.475 6.444 14.024 1.00 85.00 94 GLU A CA 1
ATOM 778 C C . GLU A 1 94 ? -20.796 5.711 13.772 1.00 85.00 94 GLU A C 1
ATOM 780 O O . GLU A 1 94 ? -21.629 5.623 14.675 1.00 85.00 94 GLU A O 1
ATOM 785 N N . GLN A 1 95 ? -21.008 5.188 12.558 1.00 87.62 95 GLN A N 1
ATOM 786 C CA . GLN A 1 95 ? -22.180 4.367 12.242 1.00 87.62 95 GLN A CA 1
ATOM 787 C C . GLN A 1 95 ? -22.224 3.126 13.125 1.00 87.62 95 GLN A C 1
ATOM 789 O O . GLN A 1 95 ? -23.222 2.893 13.802 1.00 87.62 95 GLN A O 1
ATOM 794 N N . TRP A 1 96 ? -21.113 2.395 13.199 1.00 86.06 96 TRP A N 1
ATOM 795 C CA . TRP A 1 96 ? -21.006 1.214 14.044 1.00 86.06 96 TRP A CA 1
ATOM 796 C C . TRP A 1 96 ? -21.272 1.531 15.519 1.00 86.06 96 TRP A C 1
ATOM 798 O O . TRP A 1 96 ? -21.996 0.801 16.193 1.00 86.06 96 TRP A O 1
ATOM 808 N N . THR A 1 97 ? -20.756 2.656 16.017 1.00 81.38 97 THR A N 1
ATOM 809 C CA . THR A 1 97 ? -20.988 3.087 17.402 1.00 81.38 97 THR A CA 1
ATOM 810 C C . THR A 1 97 ? -22.468 3.378 17.662 1.00 81.38 97 THR A C 1
ATOM 812 O O . THR A 1 97 ? -22.997 2.974 18.699 1.00 81.38 97 THR A O 1
ATOM 815 N N . ARG A 1 98 ? -23.159 4.031 16.716 1.00 80.81 98 ARG A N 1
ATOM 816 C CA . ARG A 1 98 ? -24.602 4.315 16.814 1.00 80.81 98 ARG A CA 1
ATOM 817 C C . ARG A 1 98 ? -25.454 3.047 16.778 1.00 80.81 98 ARG A C 1
ATOM 819 O O . ARG A 1 98 ? -26.388 2.935 17.569 1.00 80.81 98 ARG A O 1
ATOM 826 N N . ASP A 1 99 ? -25.129 2.111 15.892 1.00 81.31 99 ASP A N 1
ATOM 827 C CA . ASP A 1 99 ? -25.936 0.909 15.658 1.00 81.31 99 ASP A CA 1
ATOM 828 C C . ASP A 1 99 ? -25.764 -0.134 16.768 1.00 81.31 99 ASP A C 1
ATOM 830 O O . ASP A 1 99 ? -26.716 -0.814 17.152 1.00 81.31 99 ASP A O 1
ATOM 834 N N . VAL A 1 100 ? -24.549 -0.264 17.307 1.00 75.06 100 VAL A N 1
ATOM 835 C CA . VAL A 1 100 ? -24.229 -1.294 18.304 1.00 75.06 100 VAL A CA 1
ATOM 836 C C . VAL A 1 100 ? -24.566 -0.834 19.726 1.00 75.06 100 VAL A C 1
ATOM 838 O O . VAL A 1 100 ? -24.777 -1.680 20.596 1.00 75.06 100 VAL A O 1
ATOM 841 N N . LEU A 1 101 ? -24.610 0.478 20.003 1.00 60.72 101 LEU A N 1
ATOM 842 C CA . LEU A 1 101 ? -24.681 0.997 21.374 1.00 60.72 101 LEU A CA 1
ATOM 843 C C . LEU A 1 101 ? -25.476 2.315 21.507 1.00 60.72 101 LEU A C 1
ATOM 845 O O . LEU A 1 101 ? -24.878 3.382 21.671 1.00 60.72 101 LEU A O 1
ATOM 849 N N . PRO A 1 102 ? -26.816 2.289 21.601 1.00 57.50 102 PRO A N 1
ATOM 850 C CA . PRO A 1 102 ? -27.530 3.394 22.229 1.00 57.50 102 PRO A CA 1
ATOM 851 C C . PRO A 1 102 ? -27.249 3.383 23.749 1.00 57.50 102 PRO A C 1
ATOM 853 O O . PRO A 1 102 ? -27.945 2.722 24.514 1.00 57.50 102 PRO A O 1
ATOM 856 N N . GLY A 1 103 ? -26.204 4.099 24.191 1.00 57.22 103 GLY A N 1
ATOM 857 C CA . GLY A 1 103 ? -25.940 4.397 25.613 1.00 57.22 103 GLY A CA 1
ATOM 858 C C . GLY A 1 103 ? -24.944 3.497 26.360 1.00 57.22 103 GLY A C 1
ATOM 859 O O . GLY A 1 103 ? -25.031 3.381 27.581 1.00 57.22 103 GLY A O 1
ATOM 860 N N . ALA A 1 104 ? -24.006 2.845 25.673 1.00 57.28 104 ALA A N 1
ATOM 861 C CA . ALA A 1 104 ? -23.023 1.980 26.331 1.00 57.28 104 ALA A CA 1
ATOM 862 C C . ALA A 1 104 ? -21.771 2.727 26.833 1.00 57.28 104 ALA A C 1
ATOM 864 O O . ALA A 1 104 ? -21.449 3.794 26.309 1.00 57.28 104 ALA A O 1
ATOM 865 N N . PRO A 1 105 ? -21.046 2.159 27.820 1.00 56.03 105 PRO A N 1
ATOM 866 C CA . PRO A 1 105 ? -19.816 2.750 28.335 1.00 56.03 105 PRO A CA 1
ATOM 867 C C . PRO A 1 105 ? -18.723 2.838 27.262 1.00 56.03 105 PRO A C 1
ATOM 869 O O . PRO A 1 105 ? -18.608 1.973 26.390 1.00 56.03 105 PRO A O 1
ATOM 872 N N . GLU A 1 106 ? -17.917 3.892 27.373 1.00 57.69 106 GLU A N 1
ATOM 873 C CA . GLU A 1 106 ? -16.732 4.172 26.562 1.00 57.69 106 GLU A CA 1
ATOM 874 C C . GLU A 1 106 ? -15.823 2.928 26.489 1.00 57.69 106 GLU A C 1
ATOM 876 O O . GLU A 1 106 ? -15.441 2.364 27.518 1.00 57.69 106 GLU A O 1
ATOM 881 N N . ARG A 1 107 ? -15.534 2.439 25.274 1.00 64.44 107 ARG A N 1
ATOM 882 C CA . ARG A 1 107 ? -14.665 1.268 25.055 1.00 64.44 107 ARG A CA 1
ATOM 883 C C . ARG A 1 107 ? -13.218 1.703 24.846 1.00 64.44 107 ARG A C 1
ATOM 885 O O . ARG A 1 107 ? -12.959 2.807 24.371 1.00 64.44 107 ARG A O 1
ATOM 892 N N . ASP A 1 108 ? -12.285 0.797 25.141 1.00 60.66 108 ASP A N 1
ATOM 893 C CA . ASP A 1 108 ? -10.863 0.992 24.849 1.00 60.66 108 ASP A CA 1
ATOM 894 C C . ASP A 1 108 ? -10.669 1.097 23.326 1.00 60.66 108 ASP A C 1
ATOM 896 O O . ASP A 1 108 ? -10.737 0.110 22.586 1.00 60.66 108 ASP A O 1
ATOM 900 N N . THR A 1 109 ? -10.531 2.333 22.853 1.00 64.25 109 THR A N 1
ATOM 901 C CA . THR A 1 109 ? -10.488 2.681 21.434 1.00 64.25 109 THR A CA 1
ATOM 902 C C . THR A 1 109 ? -9.051 3.028 21.092 1.00 64.25 109 THR A C 1
ATOM 904 O O . THR A 1 109 ? -8.506 4.007 21.602 1.00 64.25 109 THR A O 1
ATOM 907 N N . LYS A 1 110 ? -8.412 2.224 20.239 1.00 71.00 110 LYS A N 1
ATOM 908 C CA . LYS A 1 110 ? -7.038 2.480 19.805 1.00 71.00 110 LYS A CA 1
ATOM 909 C C . LYS A 1 110 ? -7.044 3.084 18.411 1.00 71.00 110 LYS A C 1
ATOM 911 O O . LYS A 1 110 ? -7.546 2.484 17.460 1.00 71.00 110 LYS A O 1
ATOM 916 N N . TYR A 1 111 ? -6.459 4.270 18.314 1.00 72.56 111 TYR A N 1
ATOM 917 C CA . TYR A 1 111 ? -6.143 4.920 17.050 1.00 72.56 111 TYR A CA 1
ATOM 918 C C . TYR A 1 111 ? -4.804 4.386 16.560 1.00 72.56 111 TYR A C 1
ATOM 920 O O . TYR A 1 111 ? -3.822 4.413 17.304 1.00 72.56 111 TYR A O 1
ATOM 928 N N . PHE A 1 112 ? -4.776 3.874 15.334 1.00 65.62 112 PHE A N 1
ATOM 929 C CA . PHE A 1 112 ? -3.569 3.309 14.744 1.00 65.62 112 PHE A CA 1
ATOM 930 C C . PHE A 1 112 ? -2.887 4.353 13.873 1.00 65.62 112 PHE A C 1
ATOM 932 O O . PHE A 1 112 ? -3.520 4.971 13.019 1.00 65.62 112 PHE A O 1
ATOM 939 N N . LYS A 1 113 ? -1.578 4.520 14.066 1.00 63.97 113 LYS A N 1
ATOM 940 C CA . LYS A 1 113 ? -0.705 5.184 13.094 1.00 63.97 113 LYS A CA 1
ATOM 941 C C . LYS A 1 113 ? -0.029 4.124 12.225 1.00 63.97 113 LYS A C 1
ATOM 943 O O . LYS A 1 113 ? 0.113 2.974 12.651 1.00 63.97 113 LYS A O 1
ATOM 948 N N . VAL A 1 114 ? 0.452 4.477 11.028 1.00 60.31 114 VAL A N 1
ATOM 949 C CA . VAL A 1 114 ? 1.170 3.526 10.152 1.00 60.31 114 VAL A CA 1
ATOM 950 C C . VAL A 1 114 ? 2.313 2.825 10.863 1.00 60.31 114 VAL A C 1
ATOM 952 O O . VAL A 1 114 ? 2.508 1.629 10.656 1.00 60.31 114 VAL A O 1
ATOM 955 N N . CYS A 1 115 ? 3.043 3.525 11.733 1.00 57.50 115 CYS A N 1
ATOM 956 C CA . CYS A 1 115 ? 4.129 2.928 12.506 1.00 57.50 115 CYS A CA 1
ATOM 957 C C . CYS A 1 115 ? 3.663 1.719 13.334 1.00 57.50 115 CYS A C 1
ATOM 959 O O . CYS A 1 115 ? 4.357 0.702 13.363 1.00 57.50 115 CYS A O 1
ATOM 961 N N . ASP A 1 116 ? 2.472 1.782 13.934 1.00 66.00 116 ASP A N 1
ATOM 962 C CA . ASP A 1 116 ? 1.914 0.691 14.739 1.00 66.00 116 ASP A CA 1
ATOM 963 C C . ASP A 1 116 ? 1.587 -0.530 13.870 1.00 66.00 116 ASP A C 1
ATOM 965 O O . ASP A 1 116 ? 1.823 -1.679 14.256 1.00 66.00 116 ASP A O 1
ATOM 969 N N . VAL A 1 117 ? 1.109 -0.287 12.647 1.00 64.94 117 VAL A N 1
ATOM 970 C CA . VAL A 1 117 ? 0.782 -1.345 11.685 1.00 64.94 117 VAL A CA 1
ATOM 971 C C . VAL A 1 117 ? 2.038 -1.967 11.081 1.00 64.94 117 VAL A C 1
ATOM 973 O O . VAL A 1 117 ? 2.109 -3.189 10.949 1.00 64.94 117 VAL A O 1
ATOM 976 N N . CYS A 1 118 ? 3.064 -1.170 10.787 1.00 61.62 118 CYS A N 1
ATOM 977 C CA . CYS A 1 118 ? 4.361 -1.665 10.329 1.00 61.62 118 CYS A CA 1
ATOM 978 C C . CYS A 1 118 ? 5.023 -2.572 11.377 1.00 61.62 118 CYS A C 1
ATOM 980 O O . CYS A 1 118 ? 5.548 -3.631 11.027 1.00 61.62 118 CYS A O 1
ATOM 982 N N . ILE A 1 119 ? 4.949 -2.213 12.664 1.00 65.19 119 ILE A N 1
ATOM 983 C CA . ILE A 1 119 ? 5.464 -3.041 13.766 1.00 65.19 119 ILE A CA 1
ATOM 984 C C . ILE A 1 119 ? 4.677 -4.354 13.873 1.00 65.19 119 ILE A C 1
ATOM 986 O O . ILE A 1 119 ? 5.275 -5.428 13.996 1.00 65.19 119 ILE A O 1
ATOM 990 N N . ALA A 1 120 ? 3.346 -4.296 13.779 1.00 65.81 120 ALA A N 1
ATOM 991 C CA . ALA A 1 120 ? 2.500 -5.486 13.820 1.00 65.81 120 ALA A CA 1
ATOM 992 C C . ALA A 1 120 ? 2.769 -6.428 12.633 1.00 65.81 120 ALA A C 1
ATOM 994 O O . ALA A 1 120 ? 2.972 -7.627 12.836 1.00 65.81 120 ALA A O 1
ATOM 995 N N . LEU A 1 121 ? 2.850 -5.895 11.408 1.00 64.81 121 LEU A N 1
ATOM 996 C CA . LEU A 1 121 ? 3.187 -6.663 10.206 1.00 64.81 121 LEU A CA 1
ATOM 997 C C . LEU A 1 121 ? 4.577 -7.285 10.315 1.00 64.81 121 LEU A C 1
ATOM 999 O O . LEU A 1 121 ? 4.739 -8.467 10.021 1.00 64.81 121 LEU A O 1
ATOM 1003 N N . PHE A 1 122 ? 5.569 -6.534 10.798 1.00 62.78 122 PHE A N 1
ATOM 1004 C CA . PHE A 1 122 ? 6.909 -7.069 11.010 1.00 62.78 122 PHE A CA 1
ATOM 1005 C C . PHE A 1 122 ? 6.911 -8.215 12.028 1.00 62.78 122 PHE A C 1
ATOM 1007 O O . PHE A 1 122 ? 7.557 -9.235 11.797 1.00 62.78 122 PHE A O 1
ATOM 1014 N N . SER A 1 123 ? 6.148 -8.100 13.117 1.00 60.81 123 SER A N 1
ATOM 1015 C CA . SER A 1 123 ? 6.012 -9.161 14.122 1.00 60.81 123 SER A CA 1
ATOM 1016 C C . SER A 1 123 ? 5.354 -10.425 13.552 1.00 60.81 123 SER A C 1
ATOM 1018 O O . SER A 1 123 ? 5.866 -11.533 13.737 1.00 60.81 123 SER A O 1
ATOM 1020 N N . VAL A 1 124 ? 4.271 -10.275 12.783 1.00 60.50 124 VAL A N 1
ATOM 1021 C CA . VAL A 1 124 ? 3.564 -11.394 12.134 1.00 60.50 124 VAL A CA 1
ATOM 1022 C C . VAL A 1 124 ? 4.446 -12.070 11.082 1.00 60.50 124 VAL A C 1
ATOM 1024 O O . VAL A 1 124 ? 4.579 -13.296 11.074 1.00 60.50 124 VAL A O 1
ATOM 1027 N N . VAL A 1 125 ? 5.107 -11.284 10.230 1.00 59.25 125 VAL A N 1
ATOM 1028 C CA . VAL A 1 125 ? 6.019 -11.790 9.195 1.00 59.25 125 VAL A CA 1
ATOM 1029 C C . VAL A 1 125 ? 7.240 -12.461 9.828 1.00 59.25 125 VAL A C 1
ATOM 1031 O O . VAL A 1 125 ? 7.612 -13.554 9.410 1.00 59.25 125 VAL A O 1
ATOM 1034 N N . SER A 1 126 ? 7.819 -11.880 10.882 1.00 56.25 126 SER A N 1
ATOM 1035 C CA . SER A 1 126 ? 8.937 -12.467 11.635 1.00 56.25 126 SER A CA 1
ATOM 1036 C C . SER A 1 126 ? 8.547 -13.789 12.294 1.00 56.25 126 SER A C 1
ATOM 1038 O O . SER A 1 126 ? 9.294 -14.762 12.214 1.00 56.25 126 SER A O 1
ATOM 1040 N N . THR A 1 127 ? 7.349 -13.874 12.873 1.00 57.59 127 THR A N 1
ATOM 1041 C CA . THR A 1 127 ? 6.843 -15.105 13.496 1.00 57.59 127 THR A CA 1
ATOM 1042 C C . THR A 1 127 ? 6.572 -16.192 12.450 1.00 57.59 127 THR A C 1
ATOM 1044 O O . THR A 1 127 ? 6.944 -17.347 12.653 1.00 57.59 127 THR A O 1
ATOM 1047 N N . SER A 1 128 ? 6.016 -15.827 11.289 1.00 52.44 128 SER A N 1
ATOM 1048 C CA . SER A 1 128 ? 5.791 -16.741 10.158 1.00 52.44 128 SER A CA 1
ATOM 1049 C C . SER A 1 128 ? 7.100 -17.234 9.520 1.00 52.44 128 SER A C 1
ATOM 1051 O O . SER A 1 128 ? 7.255 -18.425 9.238 1.00 52.44 128 SER A O 1
ATOM 1053 N N . LEU A 1 129 ? 8.089 -16.349 9.352 1.00 52.03 129 LEU A N 1
ATOM 1054 C CA . LEU A 1 129 ? 9.431 -16.703 8.878 1.00 52.03 129 LEU A CA 1
ATOM 1055 C C . LEU A 1 129 ? 10.157 -17.602 9.883 1.00 52.03 129 LEU A C 1
ATOM 1057 O O . LEU A 1 129 ? 10.759 -18.598 9.485 1.00 52.03 129 LEU A O 1
ATOM 1061 N N . ARG A 1 130 ? 10.050 -17.310 11.184 1.00 49.47 130 ARG A N 1
ATOM 1062 C CA . ARG A 1 130 ? 10.620 -18.141 12.251 1.00 49.47 130 ARG A CA 1
ATOM 1063 C C . ARG A 1 130 ? 9.966 -19.527 12.270 1.00 49.47 130 ARG A C 1
ATOM 1065 O O . ARG A 1 130 ? 10.681 -20.518 12.353 1.00 49.47 130 ARG A O 1
ATOM 1072 N N . ALA A 1 131 ? 8.651 -19.622 12.070 1.00 49.19 131 ALA A N 1
ATOM 1073 C CA . ALA A 1 131 ? 7.954 -20.902 11.931 1.00 49.19 131 ALA A CA 1
ATOM 1074 C C . ALA A 1 131 ? 8.416 -21.694 10.691 1.00 49.19 131 ALA A C 1
ATOM 1076 O O . ALA A 1 131 ? 8.720 -22.882 10.796 1.00 49.19 131 ALA A O 1
ATOM 1077 N N . ARG A 1 132 ? 8.556 -21.040 9.529 1.00 49.09 132 ARG A N 1
ATOM 1078 C CA . ARG A 1 132 ? 9.048 -21.680 8.295 1.00 49.09 132 ARG A CA 1
ATOM 1079 C C . ARG A 1 132 ? 10.475 -22.214 8.432 1.00 49.09 132 ARG A C 1
ATOM 1081 O O . ARG A 1 132 ? 10.727 -23.359 8.060 1.00 49.09 132 ARG A O 1
ATOM 1088 N N . VAL A 1 133 ? 11.386 -21.438 9.021 1.00 53.06 133 VAL A N 1
ATOM 1089 C CA . VAL A 1 133 ? 12.772 -21.877 9.266 1.00 53.06 133 VAL A CA 1
ATOM 1090 C C . VAL A 1 133 ? 12.810 -23.087 10.206 1.00 53.06 133 VAL A C 1
ATOM 1092 O O . VAL A 1 133 ? 13.519 -24.052 9.929 1.00 53.06 133 VAL A O 1
ATOM 1095 N N . TRP A 1 134 ? 11.989 -23.095 11.259 1.00 42.69 134 TRP A N 1
ATOM 1096 C CA . TRP A 1 134 ? 11.907 -24.224 12.189 1.00 42.69 134 TRP A CA 1
ATOM 1097 C C . TRP A 1 134 ? 11.318 -25.487 11.552 1.00 42.69 134 TRP A C 1
ATOM 1099 O O . TRP A 1 134 ? 11.855 -26.573 11.760 1.00 42.69 134 TRP A O 1
ATOM 1109 N N . THR A 1 135 ? 10.281 -25.369 10.715 1.00 50.28 135 THR A N 1
ATOM 1110 C CA . THR A 1 135 ? 9.756 -26.532 9.974 1.00 50.28 135 THR A CA 1
ATOM 1111 C C . THR A 1 135 ? 10.782 -27.104 8.994 1.00 50.28 135 THR A C 1
ATOM 1113 O O . THR A 1 135 ? 10.944 -28.319 8.928 1.00 50.28 135 THR A O 1
ATOM 1116 N N . SER A 1 136 ? 11.552 -26.255 8.304 1.00 51.19 136 SER A N 1
ATOM 1117 C CA . SER A 1 136 ? 12.624 -26.712 7.413 1.00 51.19 136 SER A CA 1
ATOM 1118 C C . SER A 1 136 ? 13.766 -27.393 8.172 1.00 51.19 136 SER A C 1
ATOM 1120 O O . SER A 1 136 ? 14.315 -28.377 7.679 1.00 51.19 136 SER A O 1
ATOM 1122 N N . MET A 1 137 ? 14.123 -26.904 9.365 1.00 52.06 137 MET A N 1
ATOM 1123 C CA . MET A 1 137 ? 15.137 -27.540 10.211 1.00 52.06 137 MET A CA 1
ATOM 1124 C C . MET A 1 137 ? 14.657 -28.891 10.747 1.00 52.06 137 MET A C 1
ATOM 1126 O O . MET A 1 137 ? 15.396 -29.868 10.665 1.00 52.06 137 MET A O 1
ATOM 1130 N N . LEU A 1 138 ? 13.417 -28.990 11.231 1.00 59.56 138 LEU A N 1
ATOM 1131 C CA . LEU A 1 138 ? 12.872 -30.245 11.754 1.00 59.56 138 LEU A CA 1
ATOM 1132 C C . LEU A 1 138 ? 12.763 -31.328 10.676 1.00 59.56 138 LEU A C 1
ATOM 1134 O O . LEU A 1 138 ? 13.144 -32.465 10.939 1.00 59.56 138 LEU A O 1
ATOM 1138 N N . VAL A 1 139 ? 12.332 -30.983 9.457 1.00 61.59 139 VAL A N 1
ATOM 1139 C CA . VAL A 1 139 ? 12.245 -31.940 8.339 1.00 61.59 139 VAL A CA 1
ATOM 1140 C C . VAL A 1 139 ? 13.629 -32.444 7.925 1.00 61.59 139 VAL A C 1
ATOM 1142 O O . VAL A 1 139 ? 13.809 -33.650 7.764 1.00 61.59 139 VAL A O 1
ATOM 1145 N N . ASN A 1 140 ? 14.632 -31.561 7.830 1.00 55.84 140 ASN A N 1
ATOM 1146 C CA . ASN A 1 140 ? 15.998 -31.991 7.514 1.00 55.84 140 ASN A CA 1
ATOM 1147 C C . ASN A 1 140 ? 16.608 -32.844 8.630 1.00 55.84 140 ASN A C 1
ATOM 1149 O O . ASN A 1 140 ? 17.300 -33.818 8.349 1.00 55.84 140 ASN A O 1
ATOM 1153 N N . THR A 1 141 ? 16.324 -32.524 9.894 1.00 68.56 141 THR A N 1
ATOM 1154 C CA . THR A 1 141 ? 16.846 -33.307 11.020 1.00 68.56 141 THR A CA 1
ATOM 1155 C C . THR A 1 141 ? 16.190 -34.691 11.052 1.00 68.56 141 THR A C 1
ATOM 1157 O O . THR A 1 141 ? 16.894 -35.689 11.172 1.00 68.56 141 THR A O 1
ATOM 1160 N N . LEU A 1 142 ? 14.871 -34.789 10.839 1.00 69.75 142 LEU A N 1
ATOM 1161 C CA . LEU A 1 142 ? 14.172 -36.077 10.748 1.00 69.75 142 LEU A CA 1
ATOM 1162 C C . LEU A 1 142 ? 14.658 -36.929 9.569 1.00 69.75 142 LEU A C 1
ATOM 1164 O O . LEU A 1 142 ? 14.816 -38.136 9.726 1.00 69.75 142 LEU A O 1
ATOM 1168 N N . ALA A 1 143 ? 14.916 -36.319 8.408 1.00 67.62 143 ALA A N 1
ATOM 1169 C CA . ALA A 1 143 ? 15.428 -37.024 7.235 1.00 67.62 143 ALA A CA 1
ATOM 1170 C C . ALA A 1 143 ? 16.818 -37.627 7.491 1.00 67.62 143 ALA A C 1
ATOM 1172 O O . ALA A 1 143 ? 17.066 -38.774 7.125 1.00 67.62 143 ALA A O 1
ATOM 1173 N N . ILE A 1 144 ? 17.697 -36.892 8.183 1.00 74.25 144 ILE A N 1
ATOM 1174 C CA . ILE A 1 144 ? 19.020 -37.389 8.589 1.00 74.25 144 ILE A CA 1
ATOM 1175 C C . ILE A 1 144 ? 18.871 -38.568 9.559 1.00 74.25 144 ILE A C 1
ATOM 1177 O O . ILE A 1 144 ? 19.502 -39.604 9.361 1.00 74.25 144 ILE A O 1
ATOM 1181 N N . TRP A 1 145 ? 17.990 -38.460 10.558 1.00 74.81 145 TRP A N 1
ATOM 1182 C CA . TRP A 1 145 ? 17.723 -39.553 11.500 1.00 74.81 145 TRP A CA 1
ATOM 1183 C C . TRP A 1 145 ? 17.134 -40.795 10.821 1.00 74.81 145 TRP A C 1
ATOM 1185 O O . TRP A 1 145 ? 17.559 -41.907 11.132 1.00 74.81 145 TRP A O 1
ATOM 1195 N N . LEU A 1 146 ? 16.221 -40.632 9.857 1.00 76.31 146 LEU A N 1
ATOM 1196 C CA . LEU A 1 146 ? 15.675 -41.748 9.079 1.00 76.31 146 LEU A CA 1
ATOM 1197 C C . LEU A 1 146 ? 16.763 -42.447 8.254 1.00 76.31 146 LEU A C 1
ATOM 1199 O O . LEU A 1 146 ? 16.801 -43.675 8.192 1.00 76.31 146 LEU A O 1
ATOM 1203 N N . HIS A 1 147 ? 17.671 -41.677 7.648 1.00 75.38 147 HIS A N 1
ATOM 1204 C CA . HIS A 1 147 ? 18.760 -42.236 6.850 1.00 75.38 147 HIS A CA 1
ATOM 1205 C C . HIS A 1 147 ? 19.796 -42.971 7.707 1.00 75.38 147 HIS A C 1
ATOM 1207 O O . HIS A 1 147 ? 20.278 -44.041 7.319 1.00 75.38 147 HIS A O 1
ATOM 1213 N N . MET A 1 148 ? 20.103 -42.435 8.892 1.00 75.38 148 MET A N 1
ATOM 1214 C CA . MET A 1 148 ? 20.985 -43.092 9.856 1.00 75.38 148 MET A CA 1
ATOM 1215 C C . MET A 1 148 ? 20.354 -44.373 10.413 1.00 75.38 148 MET A C 1
ATOM 1217 O O . MET A 1 148 ? 21.031 -45.396 10.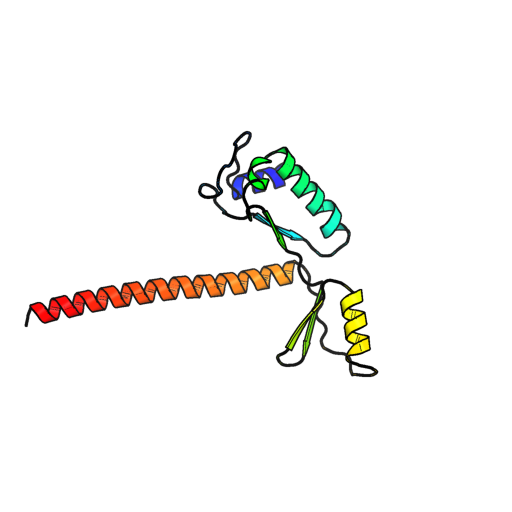481 1.00 75.38 148 MET A O 1
ATOM 1221 N N . ALA A 1 149 ? 19.056 -44.355 10.735 1.00 78.56 149 ALA A N 1
ATOM 1222 C CA . ALA A 1 149 ? 18.336 -45.534 11.215 1.00 78.56 149 ALA A CA 1
ATOM 1223 C C . ALA A 1 149 ? 18.271 -46.646 10.152 1.00 78.56 149 ALA A C 1
ATOM 1225 O O . ALA A 1 149 ? 18.527 -47.809 10.461 1.00 78.56 149 ALA A O 1
ATOM 1226 N N . ALA A 1 150 ? 18.003 -46.291 8.891 1.00 75.69 150 ALA A N 1
ATOM 1227 C CA . ALA A 1 150 ? 18.003 -47.240 7.779 1.00 75.69 150 ALA A CA 1
ATOM 1228 C C . ALA A 1 150 ? 19.388 -47.869 7.541 1.00 75.69 150 ALA A C 1
ATOM 1230 O O . ALA A 1 150 ? 19.482 -49.064 7.276 1.00 75.69 150 ALA A O 1
ATOM 1231 N N . SER A 1 151 ? 20.466 -47.088 7.681 1.00 76.94 151 SER A N 1
ATOM 1232 C CA . SER A 1 151 ? 21.836 -47.597 7.513 1.00 76.94 151 SER A CA 1
ATOM 1233 C C . SER A 1 151 ? 22.251 -48.545 8.642 1.00 76.94 151 SER A C 1
ATOM 1235 O O . SER A 1 151 ? 22.951 -49.521 8.391 1.00 76.94 151 SER A O 1
ATOM 1237 N N . LEU A 1 152 ? 21.792 -48.296 9.875 1.00 76.00 152 LEU A N 1
ATOM 1238 C CA . LEU A 1 152 ? 22.060 -49.173 11.019 1.00 76.00 152 LEU A CA 1
ATOM 1239 C C . LEU A 1 152 ? 21.320 -50.517 10.903 1.00 76.00 152 LEU A C 1
ATOM 1241 O O . LEU A 1 152 ? 21.857 -51.545 11.300 1.00 76.00 152 LEU A O 1
ATOM 1245 N N . ALA A 1 153 ? 20.113 -50.514 10.327 1.00 71.50 153 ALA A N 1
ATOM 1246 C CA . ALA A 1 153 ? 19.305 -51.716 10.113 1.00 71.50 153 ALA A CA 1
ATOM 1247 C C . ALA A 1 153 ? 19.844 -52.645 9.007 1.00 71.50 153 ALA A C 1
ATOM 1249 O O . ALA A 1 153 ? 19.493 -53.814 8.984 1.00 71.50 153 ALA A O 1
ATOM 1250 N N . LEU A 1 154 ? 20.686 -52.140 8.098 1.00 71.31 154 LEU A N 1
ATOM 1251 C CA . LEU A 1 154 ? 21.367 -52.936 7.063 1.00 71.31 154 LEU A CA 1
ATOM 1252 C C . LEU A 1 154 ? 22.669 -53.593 7.557 1.00 71.31 154 LEU A C 1
ATOM 1254 O O . LEU A 1 154 ? 23.239 -54.420 6.850 1.00 71.31 154 LEU A O 1
ATOM 1258 N N . LEU A 1 155 ? 23.155 -53.199 8.738 1.00 69.38 155 LEU A N 1
ATOM 1259 C CA . LEU A 1 155 ? 24.389 -53.696 9.357 1.00 69.38 155 LEU A CA 1
ATOM 1260 C C . LEU A 1 155 ? 24.141 -54.75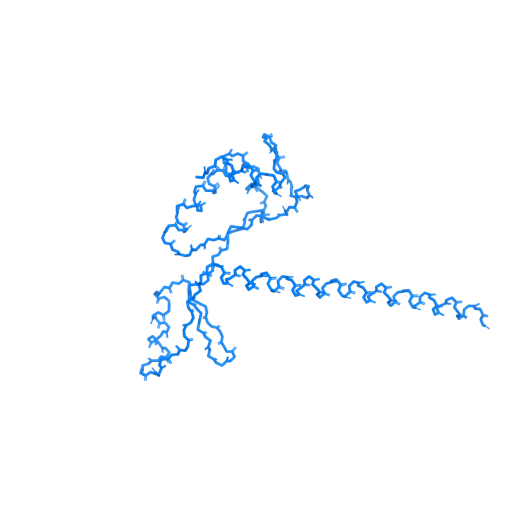3 10.454 1.00 69.38 155 LEU A C 1
ATOM 1262 O O . LEU A 1 155 ? 25.108 -55.240 11.041 1.00 69.38 155 LEU A O 1
ATOM 1266 N N . LEU A 1 156 ? 22.877 -55.104 10.721 1.00 66.06 156 LEU A N 1
ATOM 1267 C CA . LEU A 1 156 ? 22.426 -56.155 11.645 1.00 66.06 156 LEU A CA 1
ATOM 1268 C C . LEU A 1 156 ? 21.693 -57.254 10.872 1.00 66.06 156 LEU A C 1
ATOM 1270 O O . LEU A 1 156 ? 21.862 -58.432 11.256 1.00 66.06 156 LEU A O 1
#

Secondary structure (DSSP, 8-state):
--HHHHHHHHHHHT--TT---S-STTSS-S-EEEE--SSHHIIIIIHHHHHHHHHHH-HHHHHSTTSEEEE---SEEEEETTEEEEESSHHHHHHHHHHH-SSPPPP-EEEPPHHHHHHHHHHHHHHHHHHHHHHHHHHHHHHHHHHHHHHHHT--

Radius of gyration: 23.72 Å; chains: 1; bounding box: 52×70×48 Å

InterPro domains:
  IPR001154 DNA topoisomerase II, eukaryotic-type [PR01158] (2-15)
  IPR001154 DNA topoisomerase II, eukaryotic-type [PR01158] (46-61)
  IPR001154 DNA topoisomerase II, eukaryotic-type [PR01158] (67-78)
  IPR013759 DNA topoisomerase, type IIA, subunit B, C-terminal [G3DSA:3.40.50.670] (2-83)
  IPR013760 DNA topoisomerase, type IIA-like domain superfamily [SSF56719] (2-113)
  IPR050634 DNA Topoisomerase II [PTHR10169] (1-113)

Sequence (156 aa):
MDKEEFQIFEKVMDLQYDKEYSDVSRLRYGRLMIITDQDDDGLARLKGVFINFIGHLYPSLFKIPDSLVGFMPPIIRVTTGEQCHDFFTIFEYEQWTRDVLPGAPERDTKYFKVCDVCIALFSVVSTSLRARVWTSMLVNTLAIWLHMAASLALLL

Foldseek 3Di:
DDPVVVVVVCVQQVPDFPDADPASPPTPD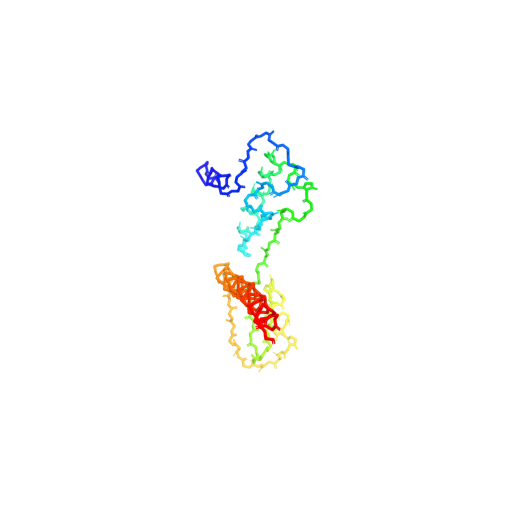RADEDEFWLDPCTVPPPVVVVVVVCCVGHVNQVVDPRRYHYDYAFQKWFDDPPDIDGHNDPVVVVVCCVVVDPPDDDGPIDGDTSVNVVVVVCVVVVVVVVVVVVVVVVVVVVVVVVVVVVVVVVVD

pLDDT: mean 75.63, std 12.39, range [42.69, 91.56]

Organism: NCBI:txid153919